Protein AF-A0A6A4JEQ7-F1 (afdb_monomer)

pLDDT: mean 84.36, std 20.14, range [38.12, 98.75]

InterPro domains:
  IPR034750 CULT domain [PS51788] (33-143)
  IPR034750 CULT domain [cd15777] (36-133)

Mean predicted aligned error: 11.6 Å

Solvent-accessible surface area (backbone atoms only — not comparable to full-atom values): 8934 Å² total; per-residue (Å²): 136,82,87,83,82,90,81,84,83,74,84,75,78,72,70,79,73,69,74,72,75,72,69,74,77,69,86,59,72,78,71,29,88,35,55,42,54,38,90,88,77,64,46,73,36,34,54,24,62,35,53,43,73,76,81,46,89,58,44,80,46,71,51,69,40,75,51,43,76,32,76,67,41,42,38,26,37,36,64,50,96,88,70,53,74,41,83,43,71,42,58,64,82,57,53,54,39,61,75,54,95,67,76,38,60,76,91,50,56,44,88,73,28,23,35,29,56,14,18,36,73,87,76,64,48,76,77,55,68,45,74,39,49,44,77,61,48,54,62,62,70,78,108

Foldseek 3Di:
DDDDDDDDPPPPPPPPPPVPVCPVPPPDPPQQQFFDADPPPRHGFGQPNQWDADDFPQFPDWDFQCPRNRGGFIWTWHAFPVRDTDTDTDGDDTQWDFPDQAWAPPRDSHPQWTKGFTAHPPPRHGDGMDIDGPVVRVVSSVD

Organism: Apolygus lucorum (NCBI:txid248454)

Nearest PDB structures (foldseek):
  5fqd-assembly2_E  TM=8.262E-01  e=1.586E-04  Homo sapiens
  8ojh-assembly1_B  TM=8.382E-01  e=2.276E-04  Homo sapiens
  4ci3-assembly1_B  TM=8.439E-01  e=3.077E-04  Gallus gallus
  8rdp-assembly1_A  TM=8.968E-01  e=5.971E-04  Magnetospirillum gryphiswaldense
  8ou9-assembly1_C  TM=8.938E-01  e=6.342E-04  Magnetospirillum gryphiswaldense

Structure (mmCIF, N/CA/C/O backbone):
data_AF-A0A6A4JEQ7-F1
#
_entry.id   AF-A0A6A4JEQ7-F1
#
loop_
_atom_site.group_PDB
_atom_site.id
_atom_site.type_symbol
_atom_site.label_atom_id
_atom_site.label_alt_id
_atom_site.label_comp_id
_atom_site.label_asym_id
_atom_site.label_entity_id
_atom_site.label_seq_id
_atom_site.pdbx_PDB_ins_code
_atom_site.Cartn_x
_atom_site.Cartn_y
_atom_site.Cartn_z
_atom_site.occupancy
_atom_site.B_iso_or_equiv
_atom_site.auth_seq_id
_atom_site.auth_comp_id
_atom_site.auth_asym_id
_atom_site.auth_atom_id
_atom_site.pdbx_PDB_model_num
ATOM 1 N N . MET A 1 1 ? -22.878 62.648 70.475 1.00 38.12 1 MET A N 1
ATOM 2 C CA . MET A 1 1 ? -22.668 63.197 69.119 1.00 38.12 1 MET A CA 1
ATOM 3 C C . MET A 1 1 ? -21.683 62.301 68.380 1.00 38.12 1 MET A C 1
ATOM 5 O O . MET A 1 1 ? -20.677 61.937 68.965 1.00 38.12 1 MET A O 1
ATOM 9 N N . CYS A 1 2 ? -22.056 61.926 67.154 1.00 38.44 2 CYS A N 1
ATOM 10 C CA . CYS A 1 2 ? -21.278 61.312 66.066 1.00 38.44 2 CYS A CA 1
ATOM 11 C C . CYS A 1 2 ? -20.550 59.964 66.281 1.00 38.44 2 CYS A C 1
ATOM 13 O O . CYS A 1 2 ? -19.410 59.888 66.720 1.00 38.44 2 CYS A O 1
ATOM 15 N N . ARG A 1 3 ? -21.235 58.909 65.806 1.00 42.03 3 ARG A N 1
ATOM 16 C CA . ARG A 1 3 ? -20.681 57.775 65.029 1.00 42.03 3 ARG A CA 1
ATOM 17 C C . ARG A 1 3 ? -19.943 58.324 63.772 1.00 42.03 3 ARG A C 1
ATOM 19 O O . ARG A 1 3 ? -20.202 59.467 63.421 1.00 42.03 3 ARG A O 1
ATOM 26 N N . LEU A 1 4 ? -19.075 57.669 62.995 1.00 40.50 4 LEU A N 1
ATOM 27 C CA . LEU A 1 4 ? -18.803 56.283 62.575 1.00 40.50 4 LEU A CA 1
ATOM 28 C C . LEU A 1 4 ? -17.291 56.206 62.229 1.00 40.50 4 LEU A C 1
ATOM 30 O O . LEU A 1 4 ? -16.730 57.190 61.766 1.00 40.50 4 LEU A O 1
ATOM 34 N N . ASN A 1 5 ? -16.563 55.158 62.613 1.00 48.97 5 ASN A N 1
ATOM 35 C CA . ASN A 1 5 ? -16.354 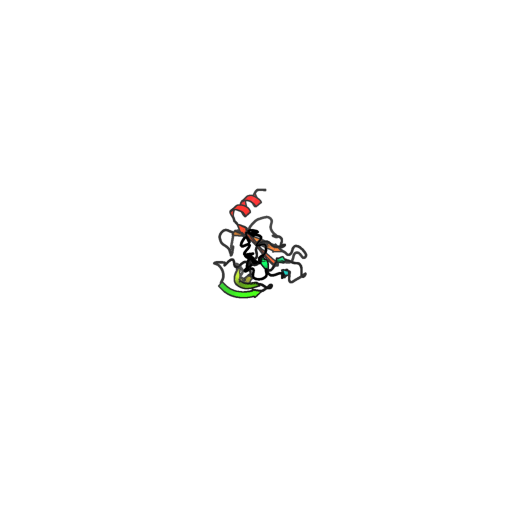53.870 61.927 1.00 48.97 5 ASN A CA 1
ATOM 36 C C . ASN A 1 5 ? -15.440 53.902 60.682 1.00 48.97 5 ASN A C 1
ATOM 38 O O . ASN A 1 5 ? -15.705 54.587 59.699 1.00 48.97 5 ASN A O 1
ATOM 42 N N . PHE A 1 6 ? -14.374 53.101 60.786 1.00 51.12 6 PHE A N 1
ATOM 43 C CA . PHE A 1 6 ? -13.336 52.801 59.801 1.00 51.12 6 PHE A CA 1
ATOM 44 C C . PHE A 1 6 ? -13.909 52.419 58.430 1.00 51.12 6 PHE A C 1
ATOM 46 O O . PHE A 1 6 ? -14.772 51.547 58.343 1.00 51.12 6 PHE A O 1
ATOM 53 N N . SER A 1 7 ? -13.327 52.961 57.359 1.00 49.12 7 SER A N 1
ATOM 54 C CA . SER A 1 7 ? -13.377 52.329 56.040 1.00 49.12 7 SER A CA 1
ATOM 55 C C . SER A 1 7 ? -11.955 52.179 55.518 1.00 49.12 7 SER A C 1
ATOM 57 O O . SER A 1 7 ? -11.317 53.133 55.080 1.00 49.12 7 SER A O 1
ATOM 59 N N . SER A 1 8 ? -11.462 50.953 55.648 1.00 47.47 8 SER A N 1
ATOM 60 C CA . SER A 1 8 ? -10.183 50.473 55.147 1.00 47.47 8 SER A CA 1
ATOM 61 C C . SER A 1 8 ? -10.239 50.446 53.617 1.00 47.47 8 SER A C 1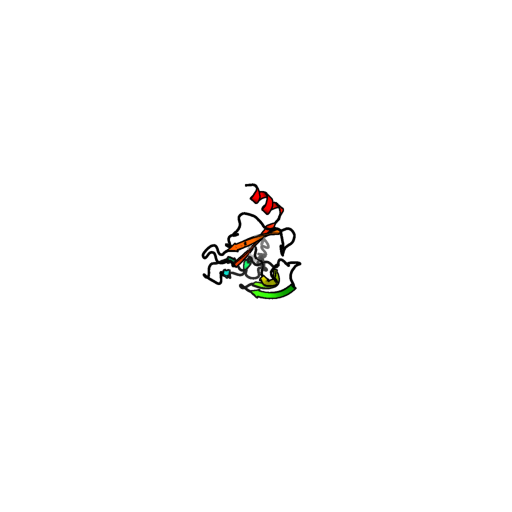
ATOM 63 O O . SER A 1 8 ? -11.020 49.689 53.046 1.00 47.47 8 SER A O 1
ATOM 65 N N . PHE A 1 9 ? -9.447 51.274 52.936 1.00 43.81 9 PHE A N 1
ATOM 66 C CA . PHE A 1 9 ? -9.281 51.177 51.485 1.00 43.81 9 PHE A CA 1
ATOM 67 C C . PHE A 1 9 ? -8.136 50.211 51.188 1.00 43.81 9 PHE A C 1
ATOM 69 O O . PHE A 1 9 ? -6.995 50.612 50.977 1.00 43.81 9 PHE A O 1
ATOM 76 N N . VAL A 1 10 ? -8.445 48.915 51.182 1.00 49.38 10 VAL A N 1
ATOM 77 C CA . VAL A 1 10 ? -7.602 47.935 50.497 1.00 49.38 10 VAL A CA 1
ATOM 78 C C . VAL A 1 10 ? -8.041 47.953 49.039 1.00 49.38 10 VAL A C 1
ATOM 80 O O . VAL A 1 10 ? -9.111 47.458 48.692 1.00 49.38 10 VAL A O 1
ATOM 83 N N . LEU A 1 11 ? -7.224 48.572 48.188 1.00 43.19 11 LEU A N 1
ATOM 84 C CA . LEU A 1 11 ? -7.304 48.431 46.738 1.00 43.19 11 LEU A CA 1
ATOM 85 C C . LEU A 1 11 ? -6.994 46.972 46.390 1.00 43.19 11 LEU A C 1
ATOM 87 O O . LEU A 1 11 ? -5.854 46.609 46.109 1.00 43.19 11 LEU A O 1
ATOM 91 N N . ILE A 1 12 ? -8.014 46.116 46.439 1.00 49.41 12 ILE A N 1
ATOM 92 C CA . ILE A 1 12 ? -7.950 44.797 45.823 1.00 49.41 12 ILE A CA 1
ATOM 93 C C . ILE A 1 12 ? -8.043 45.053 44.319 1.00 49.41 12 ILE A C 1
ATOM 95 O O . ILE A 1 12 ? -9.126 45.119 43.741 1.00 49.41 12 ILE A O 1
ATOM 99 N N . LEU A 1 13 ? -6.880 45.230 43.689 1.00 45.72 13 LEU A N 1
ATOM 100 C CA . LEU A 1 13 ? -6.685 44.886 42.287 1.00 45.72 13 LEU A CA 1
ATOM 101 C C . LEU A 1 13 ? -7.024 43.398 42.170 1.00 45.72 13 LEU A C 1
ATOM 103 O O . LEU A 1 13 ? -6.155 42.533 42.267 1.00 45.72 13 LEU A O 1
ATOM 107 N N . VAL A 1 14 ? -8.313 43.097 42.006 1.00 49.00 14 VAL A N 1
ATOM 108 C CA . VAL A 1 14 ? -8.752 41.837 41.427 1.00 49.00 14 VAL A CA 1
ATOM 109 C C . VAL A 1 14 ? -8.225 41.908 40.007 1.00 49.00 14 VAL A C 1
ATOM 111 O O . VAL A 1 14 ? -8.869 42.450 39.109 1.00 49.00 14 VAL A O 1
ATOM 114 N N . ALA A 1 15 ? -6.985 41.448 39.830 1.00 49.75 15 ALA A N 1
ATOM 115 C CA . ALA A 1 15 ? -6.510 41.009 38.544 1.00 49.75 15 ALA A CA 1
ATOM 116 C C . ALA A 1 15 ? -7.656 40.180 37.976 1.00 49.75 15 ALA A C 1
ATOM 118 O O . ALA A 1 15 ? -8.076 39.193 38.585 1.00 49.75 15 ALA A O 1
ATOM 119 N N . LEU A 1 16 ? -8.207 40.647 36.860 1.00 50.28 16 LEU A N 1
ATOM 120 C CA . LEU A 1 16 ? -9.072 39.876 35.993 1.00 50.28 16 LEU A CA 1
ATOM 121 C C . LEU A 1 16 ? -8.231 38.711 35.460 1.00 50.28 16 LEU A C 1
ATOM 123 O O . LEU A 1 16 ? -7.930 38.631 34.274 1.00 50.28 16 LEU A O 1
ATOM 127 N N . LEU A 1 17 ? -7.885 37.769 36.335 1.00 51.47 17 LEU A N 1
ATOM 128 C CA . LEU A 1 17 ? -7.797 36.372 35.987 1.00 51.47 17 LEU A CA 1
ATOM 129 C C . LEU A 1 17 ? -9.247 35.957 35.725 1.00 51.47 17 LEU A C 1
ATOM 131 O O . LEU A 1 17 ? -9.871 35.201 36.460 1.00 51.47 17 LEU A O 1
ATOM 135 N N . SER A 1 18 ? -9.787 36.465 34.611 1.00 55.66 18 SER A N 1
ATOM 136 C CA . SER A 1 18 ? -10.462 35.568 33.702 1.00 55.66 18 SER A CA 1
ATOM 137 C C . SER A 1 18 ? -9.439 34.467 33.486 1.00 55.66 18 SER A C 1
ATOM 139 O O . SER A 1 18 ? -8.518 34.595 32.678 1.00 55.66 18 SER A O 1
ATOM 141 N N . GLU A 1 19 ? -9.550 33.407 34.281 1.00 50.94 19 GLU A N 1
ATOM 142 C CA . GLU A 1 19 ? -9.160 32.096 33.828 1.00 50.94 19 GLU A CA 1
ATOM 143 C C . GLU A 1 19 ? -9.992 31.889 32.565 1.00 50.94 19 GLU A C 1
ATOM 145 O O . GLU A 1 19 ? -11.079 31.312 32.571 1.00 50.94 19 GLU A O 1
ATOM 150 N N . ARG A 1 20 ? -9.492 32.415 31.441 1.00 47.09 20 ARG A N 1
ATOM 151 C CA . ARG A 1 20 ? -9.693 31.777 30.163 1.00 47.09 20 ARG A CA 1
ATOM 152 C C . ARG A 1 20 ? -9.104 30.408 30.397 1.00 47.09 20 ARG A C 1
ATOM 154 O O . ARG A 1 20 ? -7.912 30.181 30.202 1.00 47.09 20 ARG A O 1
ATOM 161 N N . ARG A 1 21 ? -9.954 29.503 30.870 1.00 51.47 21 ARG A N 1
ATOM 162 C CA . ARG A 1 21 ? -9.785 28.087 30.669 1.00 51.47 21 ARG A CA 1
ATOM 163 C C . ARG A 1 21 ? -9.779 27.972 29.155 1.00 51.47 21 ARG A C 1
ATOM 165 O O . ARG A 1 21 ? -10.815 27.856 28.512 1.00 51.47 21 ARG A O 1
ATOM 172 N N . SER A 1 22 ? -8.590 28.136 28.581 1.00 54.50 22 SER A N 1
ATOM 173 C CA . SER A 1 22 ? -8.253 27.603 27.283 1.00 54.50 22 SER A CA 1
ATOM 174 C C . SER A 1 22 ? -8.324 26.101 27.493 1.00 54.50 22 SER A C 1
ATOM 176 O O . SER A 1 22 ? -7.326 25.414 27.696 1.00 54.50 22 SER A O 1
ATOM 178 N N . SER A 1 23 ? -9.555 25.596 27.554 1.00 52.12 23 SER A N 1
ATOM 179 C CA . SER A 1 23 ? -9.840 24.274 27.063 1.00 52.12 23 SER A CA 1
ATOM 180 C C . SER A 1 23 ? -9.412 24.394 25.616 1.00 52.12 23 SER A C 1
ATOM 182 O O . SER A 1 23 ? -10.137 24.945 24.793 1.00 52.12 23 SER A O 1
ATOM 184 N N . ALA A 1 24 ? -8.159 24.027 25.347 1.00 53.84 24 ALA A N 1
ATOM 185 C CA . ALA A 1 24 ? -7.756 23.652 24.020 1.00 53.84 24 ALA A CA 1
ATOM 186 C C . ALA A 1 24 ? -8.799 22.620 23.612 1.00 53.84 24 ALA A C 1
ATOM 188 O O . ALA A 1 24 ? -8.781 21.483 24.089 1.00 53.84 24 ALA A O 1
ATOM 189 N N . GLU A 1 25 ? -9.779 23.070 22.840 1.00 48.03 25 GLU A N 1
ATOM 190 C CA . GLU A 1 25 ? -10.684 22.217 22.118 1.00 48.03 25 GLU A CA 1
ATOM 191 C C . GLU A 1 25 ? -9.769 21.484 21.153 1.00 48.03 25 GLU A C 1
ATOM 193 O O . GLU A 1 25 ? -9.446 21.950 20.063 1.00 48.03 25 GLU A O 1
ATOM 198 N N . ARG A 1 26 ? -9.208 20.371 21.640 1.00 48.50 26 ARG A N 1
ATOM 199 C CA . ARG A 1 26 ? -8.658 19.353 20.775 1.00 48.50 26 ARG A CA 1
ATOM 200 C C . ARG A 1 26 ? -9.867 18.892 19.991 1.00 48.50 26 ARG A C 1
ATOM 202 O O . ARG A 1 26 ? -10.583 17.995 20.418 1.00 48.50 26 ARG A O 1
ATOM 209 N N . THR A 1 27 ? -10.058 19.478 18.822 1.00 51.84 27 THR A N 1
ATOM 210 C CA . THR A 1 27 ? -10.671 18.808 17.682 1.00 51.84 27 THR A CA 1
ATOM 211 C C . THR A 1 27 ? -9.755 17.657 17.253 1.00 51.84 27 TH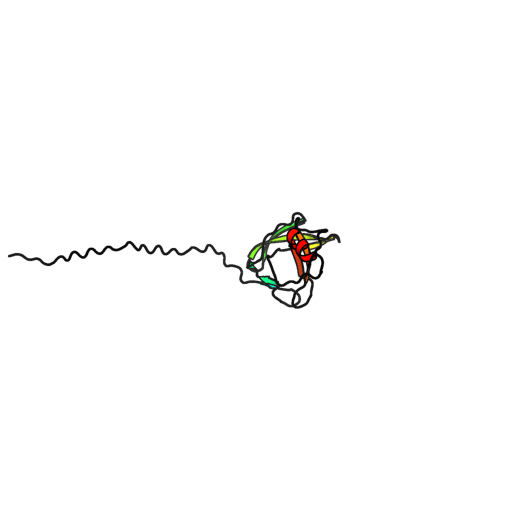R A C 1
ATOM 213 O O . THR A 1 27 ? -9.284 17.576 16.128 1.00 51.84 27 THR A O 1
ATOM 216 N N . GLY A 1 28 ? -9.429 16.773 18.191 1.00 52.66 28 GLY A N 1
ATOM 217 C CA . GLY A 1 28 ? -8.875 15.474 17.906 1.00 52.66 28 GLY A CA 1
ATOM 218 C C . GLY A 1 28 ? -10.067 14.549 17.888 1.00 52.66 28 GLY A C 1
ATOM 219 O O . GLY A 1 28 ? -10.540 14.153 18.951 1.00 52.66 28 GLY A O 1
ATOM 220 N N . LEU A 1 29 ? -10.557 14.207 16.694 1.00 54.50 29 LEU A N 1
ATOM 221 C CA . LEU A 1 29 ? -11.188 12.899 16.546 1.00 54.50 29 LEU A CA 1
ATOM 222 C C . LEU A 1 29 ? -10.265 11.887 17.244 1.00 54.50 29 LEU A C 1
ATOM 224 O O . LEU A 1 29 ? -9.046 12.003 17.070 1.00 54.50 29 LEU A O 1
ATOM 228 N N . PRO A 1 30 ? -10.794 10.978 18.079 1.00 55.97 30 PRO A N 1
ATOM 229 C CA . PRO A 1 30 ? -9.959 10.008 18.765 1.00 55.97 30 PRO A CA 1
ATOM 230 C C . PRO A 1 30 ? -9.101 9.300 17.719 1.00 55.97 30 PRO A C 1
ATOM 232 O O . PRO A 1 30 ? -9.618 8.699 16.777 1.00 55.97 30 PRO A O 1
ATOM 235 N N . GLU A 1 31 ? -7.785 9.463 17.844 1.00 68.56 31 GLU A N 1
ATOM 236 C CA . GLU A 1 31 ? -6.827 8.768 17.001 1.00 68.56 31 GLU A CA 1
ATOM 237 C C . GLU A 1 31 ? -7.102 7.269 17.170 1.00 68.56 31 GLU A C 1
ATOM 239 O O . GLU A 1 31 ? -7.162 6.782 18.302 1.00 68.56 31 GLU A O 1
ATOM 244 N N . SER A 1 32 ? -7.371 6.564 16.065 1.00 76.44 32 SER A N 1
ATOM 245 C CA . SER A 1 32 ? -7.755 5.153 16.136 1.00 76.44 32 SER A CA 1
ATOM 246 C C . SER A 1 32 ? -6.687 4.360 16.886 1.00 76.44 32 SER A C 1
ATOM 248 O O . SER A 1 32 ? -5.518 4.349 16.497 1.00 76.44 32 SER A O 1
ATOM 250 N N . THR A 1 33 ? -7.106 3.675 17.950 1.00 86.12 33 THR A N 1
ATOM 251 C CA . THR A 1 33 ? -6.258 2.760 18.723 1.00 86.12 33 THR A CA 1
ATOM 252 C C . THR A 1 33 ? -6.211 1.355 18.120 1.00 86.12 33 THR A C 1
ATOM 254 O O . THR A 1 33 ? -5.582 0.468 18.696 1.00 86.12 33 THR A O 1
ATOM 257 N N . ASP A 1 34 ? -6.903 1.132 17.000 1.00 93.88 34 ASP A N 1
ATOM 258 C CA . ASP A 1 34 ? -6.978 -0.171 16.346 1.00 93.88 34 ASP A CA 1
ATOM 259 C C . ASP A 1 34 ? -5.732 -0.452 15.500 1.00 93.88 34 ASP A C 1
ATOM 261 O O . ASP A 1 34 ? -4.886 0.410 15.253 1.00 93.88 34 ASP A O 1
ATOM 265 N N . PHE A 1 35 ? -5.622 -1.693 15.027 1.00 95.19 35 PHE A N 1
ATOM 266 C CA . PHE A 1 35 ? -4.481 -2.170 14.257 1.00 95.19 35 PHE A CA 1
ATOM 267 C C . PHE A 1 35 ? -4.918 -2.909 12.995 1.00 95.19 35 PHE A C 1
ATOM 269 O O . PHE A 1 35 ?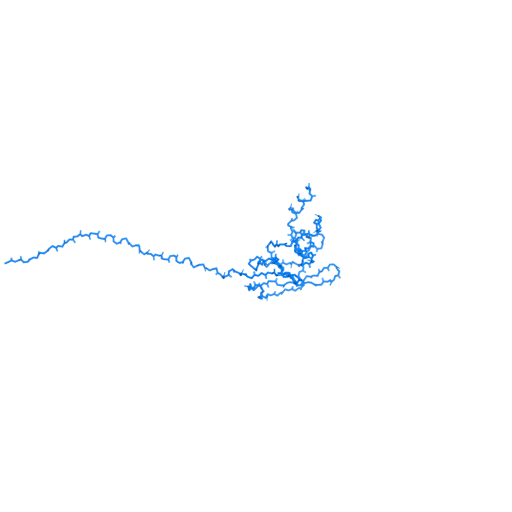 -5.906 -3.645 12.978 1.00 95.19 35 PHE A O 1
ATOM 276 N N . LEU A 1 36 ? -4.111 -2.777 11.948 1.00 96.06 36 LEU A N 1
ATOM 277 C CA . LEU A 1 36 ? -4.135 -3.646 10.785 1.00 96.06 36 LEU A CA 1
ATOM 278 C C . LEU A 1 36 ? -3.361 -4.908 11.156 1.00 96.06 36 LEU A C 1
ATOM 280 O O . LEU A 1 36 ? -2.165 -4.847 11.441 1.00 96.06 36 LEU A O 1
ATOM 284 N N . LEU A 1 37 ? -4.028 -6.059 11.159 1.00 96.88 37 LEU A N 1
ATOM 285 C CA . LEU A 1 37 ? -3.418 -7.327 11.554 1.00 96.88 37 LEU A CA 1
ATOM 286 C C . LEU A 1 37 ? -3.133 -8.214 10.341 1.00 96.88 37 LEU A C 1
ATOM 288 O O . LEU A 1 37 ? -3.902 -8.276 9.382 1.00 96.88 37 LEU A O 1
ATOM 292 N N . CYS A 1 38 ? -2.041 -8.972 10.402 1.00 97.81 38 CYS A N 1
ATOM 293 C CA . CYS A 1 38 ? -1.764 -10.015 9.431 1.00 97.81 38 CYS A CA 1
ATOM 294 C C . CYS A 1 38 ? -2.845 -11.094 9.534 1.00 97.81 38 CYS A C 1
ATOM 296 O O . CYS A 1 38 ? -2.939 -11.786 10.547 1.00 97.81 38 CYS A O 1
ATOM 298 N N . ARG A 1 39 ? -3.598 -11.309 8.452 1.00 97.12 39 ARG A N 1
ATOM 299 C CA . ARG A 1 39 ? -4.658 -12.327 8.393 1.00 97.12 39 ARG A CA 1
ATOM 300 C C . ARG A 1 39 ? -4.182 -13.739 8.754 1.00 97.12 39 ARG A C 1
ATOM 302 O O . ARG A 1 39 ? -4.976 -14.539 9.229 1.00 97.12 39 ARG A O 1
ATOM 309 N N . HIS A 1 40 ? -2.911 -14.062 8.503 1.00 98.06 40 HIS A N 1
ATOM 310 C CA . HIS A 1 40 ? -2.392 -15.410 8.733 1.00 98.06 40 HIS A CA 1
ATOM 311 C C . HIS A 1 40 ? -1.991 -15.674 10.193 1.00 98.06 40 HIS A C 1
ATOM 313 O O . HIS A 1 40 ? -2.257 -16.755 10.700 1.00 98.06 40 HIS A O 1
ATOM 319 N N . CYS A 1 41 ? -1.345 -14.716 10.869 1.00 98.06 41 CYS A N 1
ATOM 320 C CA . CYS A 1 41 ? -0.757 -14.939 12.201 1.00 98.06 41 CYS A CA 1
ATOM 321 C C . CYS A 1 41 ? -1.190 -13.929 13.277 1.00 98.06 41 CYS A C 1
ATOM 323 O O . CYS A 1 41 ? -0.686 -13.980 14.400 1.00 98.06 41 CYS A O 1
ATOM 325 N N . GLY A 1 42 ? -2.057 -12.973 12.935 1.00 97.50 42 GLY A N 1
ATOM 326 C CA . GLY A 1 42 ? -2.549 -11.933 13.841 1.00 97.50 42 GLY A CA 1
ATOM 327 C C . GLY A 1 42 ? -1.514 -10.879 14.245 1.00 97.50 42 GLY A C 1
ATOM 328 O O . GLY A 1 42 ? -1.785 -10.082 15.134 1.00 97.50 42 GLY A O 1
ATOM 329 N N . PHE A 1 43 ? -0.318 -10.864 13.644 1.00 97.75 43 PHE A N 1
ATOM 330 C CA . PHE A 1 43 ? 0.704 -9.868 13.979 1.00 97.75 43 PHE A CA 1
ATOM 331 C C . PHE A 1 43 ? 0.296 -8.461 13.542 1.00 97.75 43 PHE A C 1
ATOM 333 O O . PHE A 1 43 ? -0.270 -8.297 12.462 1.00 97.75 43 PHE A O 1
ATOM 340 N N . ASN A 1 44 ? 0.635 -7.457 14.348 1.00 96.81 44 ASN A N 1
ATOM 341 C CA . ASN A 1 44 ? 0.397 -6.055 14.027 1.00 96.81 44 ASN A CA 1
ATOM 342 C C . ASN A 1 44 ? 1.239 -5.616 12.817 1.00 96.81 44 ASN A C 1
ATOM 344 O O . ASN A 1 44 ? 2.469 -5.639 12.864 1.00 96.81 44 ASN A O 1
ATOM 348 N N . VAL A 1 45 ? 0.566 -5.224 11.738 1.00 97.12 45 VAL A N 1
ATOM 349 C CA . VAL A 1 45 ? 1.168 -4.711 10.502 1.00 97.12 45 VAL A CA 1
ATOM 350 C C . VAL A 1 45 ? 1.318 -3.196 10.562 1.00 97.12 45 VAL A C 1
ATOM 352 O O . VAL A 1 45 ? 2.369 -2.684 10.188 1.00 97.12 45 VAL A O 1
ATOM 355 N N . ALA A 1 46 ? 0.293 -2.484 11.024 1.00 96.62 46 ALA A N 1
ATOM 356 C CA . ALA A 1 46 ? 0.284 -1.030 11.153 1.00 96.62 46 ALA A CA 1
ATOM 357 C C . ALA A 1 46 ? -0.789 -0.595 12.161 1.00 96.62 46 ALA A C 1
ATOM 359 O O . ALA A 1 46 ? -1.777 -1.302 12.358 1.00 96.62 46 ALA A O 1
ATOM 360 N N . ALA A 1 47 ? -0.627 0.580 12.767 1.00 95.50 47 ALA A N 1
ATOM 361 C CA . ALA A 1 47 ? -1.708 1.195 13.534 1.00 95.50 47 ALA A CA 1
ATOM 362 C C . ALA A 1 47 ? -2.764 1.781 12.586 1.00 95.50 47 ALA A C 1
ATOM 364 O O . ALA A 1 47 ? -2.428 2.286 11.515 1.00 95.50 47 ALA A O 1
ATOM 365 N N . GLY A 1 48 ? -4.034 1.747 12.990 1.00 95.62 48 GLY A N 1
ATOM 366 C CA . GLY A 1 48 ? -5.130 2.379 12.257 1.00 95.62 48 GLY A CA 1
ATOM 367 C C . GLY A 1 48 ? -4.862 3.867 12.038 1.00 95.62 48 GLY A C 1
ATOM 368 O O . GLY A 1 48 ? -5.092 4.382 10.949 1.00 95.62 48 GLY A O 1
ATOM 369 N N . SER A 1 49 ? -4.244 4.536 13.013 1.00 94.56 49 SER A N 1
ATOM 370 C CA . SER A 1 49 ? -3.875 5.948 12.909 1.00 94.56 49 SER A CA 1
ATOM 371 C C . SER A 1 49 ? -2.874 6.291 11.805 1.00 94.56 49 SER A C 1
ATOM 373 O O . SER A 1 49 ? -2.782 7.452 11.406 1.00 94.56 49 SER A O 1
ATOM 375 N N . THR A 1 50 ? -2.146 5.308 11.262 1.00 96.00 50 THR A N 1
ATOM 376 C CA . THR A 1 50 ? -1.233 5.545 10.137 1.00 96.00 50 THR A CA 1
ATOM 377 C C . THR A 1 50 ? -1.882 5.328 8.774 1.00 96.00 50 THR A C 1
ATOM 379 O O . THR A 1 50 ? -1.238 5.593 7.752 1.00 96.00 50 THR A O 1
ATOM 382 N N . VAL A 1 51 ? -3.142 4.880 8.726 1.00 96.69 51 VAL A N 1
ATOM 383 C CA . VAL A 1 51 ? -3.912 4.785 7.483 1.00 96.69 51 VAL A CA 1
ATOM 384 C C . VAL A 1 51 ? -3.973 6.162 6.829 1.00 96.69 51 VAL A C 1
ATOM 386 O O . VAL A 1 51 ? -4.197 7.189 7.463 1.00 96.69 51 VAL A O 1
ATOM 389 N N . SER A 1 52 ? -3.725 6.187 5.529 1.00 95.69 52 SER A N 1
ATOM 390 C CA . SER A 1 52 ? -3.704 7.403 4.731 1.00 95.69 52 SER A CA 1
ATOM 391 C C . SER A 1 52 ? -4.420 7.149 3.417 1.00 95.69 52 SER A C 1
ATOM 393 O O . SER A 1 52 ? -4.421 6.030 2.919 1.00 95.69 52 SER A O 1
ATOM 395 N N . ASN A 1 53 ? -5.017 8.183 2.835 1.00 97.31 53 ASN A N 1
ATOM 396 C CA . ASN A 1 53 ? -5.789 8.061 1.600 1.00 97.31 53 ASN A CA 1
ATOM 397 C C . ASN A 1 53 ? -4.961 8.520 0.394 1.00 97.31 53 ASN A C 1
ATOM 399 O O . ASN A 1 53 ? -5.268 9.533 -0.235 1.00 97.31 53 ASN A O 1
ATOM 403 N N . VAL A 1 54 ? -3.881 7.797 0.082 1.00 97.81 54 VAL A N 1
ATOM 404 C CA . VAL A 1 54 ? -3.074 8.073 -1.113 1.00 97.81 54 VAL A CA 1
ATOM 405 C C . VAL A 1 54 ? -3.786 7.478 -2.324 1.00 97.81 54 VAL A C 1
ATOM 407 O O . VAL A 1 54 ? -3.844 6.260 -2.500 1.00 97.81 54 VAL A O 1
ATOM 410 N N . ARG A 1 55 ? -4.346 8.343 -3.172 1.00 98.00 55 ARG A N 1
ATOM 411 C CA . ARG A 1 55 ? -5.035 7.913 -4.391 1.00 98.00 55 ARG A CA 1
ATOM 412 C C . ARG A 1 55 ? -4.029 7.467 -5.452 1.00 98.00 55 ARG A C 1
ATOM 414 O O . ARG A 1 55 ? -3.119 8.215 -5.798 1.00 98.00 55 ARG A O 1
ATOM 421 N N . SER A 1 56 ? -4.230 6.274 -6.000 1.00 98.19 56 SER A N 1
ATOM 422 C CA . SER A 1 5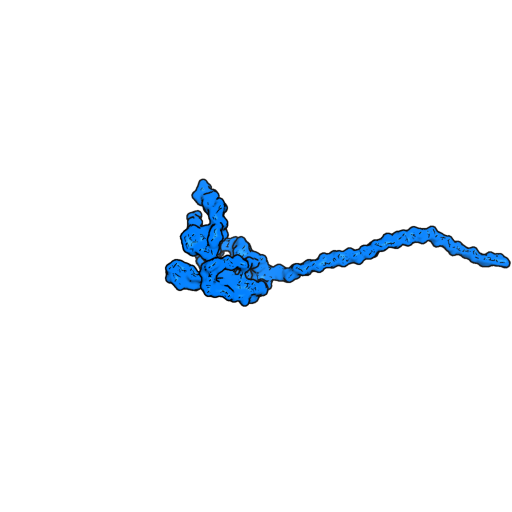6 ? -3.496 5.795 -7.166 1.00 98.19 56 SER A CA 1
ATOM 423 C C . SER A 1 56 ? -4.187 6.271 -8.452 1.00 98.19 56 SER A C 1
ATOM 425 O O . SER A 1 56 ? -5.397 6.082 -8.593 1.00 98.19 56 SER A O 1
ATOM 427 N N . PRO A 1 57 ? -3.453 6.836 -9.428 1.00 97.88 57 PRO A N 1
ATOM 428 C CA . PRO A 1 57 ? -4.006 7.123 -10.753 1.00 97.88 57 PRO A CA 1
ATOM 429 C C . PRO A 1 57 ? -4.310 5.854 -11.567 1.00 97.88 57 PRO A C 1
ATOM 431 O O . PRO A 1 57 ? -5.003 5.938 -12.573 1.00 97.88 57 PRO A O 1
ATOM 434 N N . ALA A 1 58 ? -3.813 4.688 -11.141 1.00 97.50 58 ALA A N 1
ATOM 435 C CA . ALA A 1 58 ? -4.094 3.394 -11.761 1.00 97.50 58 ALA A CA 1
ATOM 436 C C . ALA A 1 58 ? -5.336 2.694 -11.166 1.00 97.50 58 ALA A C 1
ATOM 438 O O . ALA A 1 58 ? -5.632 1.560 -11.545 1.00 97.50 58 ALA A O 1
ATOM 439 N N . ALA A 1 59 ? -6.046 3.331 -10.225 1.00 98.44 59 ALA A N 1
ATOM 440 C CA . ALA A 1 59 ? -7.249 2.773 -9.614 1.00 98.44 59 ALA A CA 1
ATOM 441 C C . ALA A 1 59 ? -8.366 2.589 -10.651 1.00 98.44 59 ALA A C 1
ATOM 443 O O . ALA A 1 59 ? -8.785 3.542 -11.304 1.00 98.44 59 ALA A O 1
ATOM 444 N N . LEU A 1 60 ? -8.874 1.359 -10.764 1.00 98.56 60 LEU A N 1
ATOM 445 C CA . LEU A 1 60 ? -10.014 1.022 -11.623 1.00 98.56 60 LEU A CA 1
ATOM 446 C C . LEU A 1 60 ? -11.332 1.510 -11.016 1.00 98.56 60 LEU A C 1
ATOM 448 O O . LEU A 1 60 ? -12.246 1.928 -11.722 1.00 98.56 60 LEU A O 1
ATOM 452 N N . SER A 1 61 ? -11.418 1.455 -9.692 1.00 98.56 61 SER A N 1
ATOM 453 C CA . SER A 1 61 ? -12.519 1.973 -8.895 1.00 98.56 61 SER A CA 1
ATOM 454 C C . SER A 1 61 ? -12.002 2.327 -7.501 1.00 98.56 61 SER A C 1
ATOM 456 O O . SER A 1 61 ? -10.909 1.921 -7.089 1.00 98.56 61 SER A O 1
ATOM 458 N N . SER A 1 62 ? -12.774 3.128 -6.772 1.00 98.19 62 SER A N 1
ATOM 459 C CA . SER A 1 62 ? -12.467 3.465 -5.387 1.00 98.19 62 SER A CA 1
ATOM 460 C C . SER A 1 62 ? -13.737 3.758 -4.611 1.00 98.19 62 SER A C 1
ATOM 462 O O . SER A 1 62 ? -14.656 4.362 -5.165 1.00 98.19 62 SER A O 1
ATOM 464 N N . LEU A 1 63 ? -13.752 3.416 -3.331 1.00 98.00 63 LEU A N 1
ATOM 465 C CA . LEU A 1 63 ? -14.853 3.708 -2.422 1.00 98.00 63 LEU A CA 1
ATOM 466 C C . LEU A 1 63 ? -14.309 3.997 -1.018 1.00 98.00 63 LEU A C 1
ATOM 468 O O . LEU A 1 63 ? -13.215 3.559 -0.661 1.00 98.00 63 LEU A O 1
ATOM 472 N N . ASN A 1 64 ? -15.078 4.737 -0.225 1.00 98.25 64 ASN A N 1
ATOM 473 C CA . ASN A 1 64 ? -14.723 5.049 1.156 1.00 98.25 64 ASN A CA 1
ATOM 474 C C . ASN A 1 64 ? -15.421 4.071 2.107 1.00 98.25 64 ASN A C 1
ATOM 476 O O . ASN A 1 64 ? -16.626 3.854 1.982 1.00 98.25 64 ASN A O 1
ATOM 480 N N . GLN A 1 65 ? -14.683 3.515 3.067 1.00 97.44 65 GLN A N 1
ATOM 481 C CA . GLN A 1 65 ? -15.218 2.641 4.117 1.00 97.44 65 GLN A CA 1
ATOM 482 C C . GLN A 1 65 ? -14.734 3.071 5.497 1.00 97.44 65 GLN A C 1
ATOM 484 O O . GLN A 1 65 ? -13.720 3.753 5.627 1.00 97.44 65 GLN A O 1
ATOM 489 N N . THR A 1 66 ? -15.431 2.624 6.536 1.00 96.00 66 THR A N 1
ATOM 490 C CA . THR A 1 66 ? -14.907 2.672 7.902 1.00 96.00 66 THR A CA 1
ATOM 491 C C . THR A 1 66 ? -14.148 1.377 8.175 1.00 96.00 66 THR A C 1
ATOM 493 O O . THR A 1 66 ? -14.756 0.309 8.227 1.00 96.00 66 THR A O 1
ATOM 496 N N . LEU A 1 67 ? -12.824 1.457 8.317 1.00 95.50 67 LEU A N 1
ATOM 497 C CA . LEU A 1 67 ? -11.932 0.313 8.539 1.00 95.50 67 LEU A CA 1
ATOM 498 C C . LEU A 1 67 ? -10.918 0.642 9.636 1.00 95.50 67 LEU A C 1
ATOM 500 O O . LEU A 1 67 ? -10.428 1.763 9.705 1.00 95.50 67 LEU A O 1
ATOM 504 N N . PHE A 1 68 ? -10.563 -0.345 10.465 1.00 93.81 68 PHE A N 1
ATOM 505 C CA . PHE A 1 68 ? -9.540 -0.203 11.518 1.00 93.81 68 PHE A CA 1
ATOM 506 C C . PHE A 1 68 ? -9.816 0.974 12.470 1.00 93.81 68 PHE A C 1
ATOM 508 O O . PHE A 1 68 ? -8.913 1.751 12.781 1.00 93.81 68 PHE A O 1
ATOM 515 N N . GLY A 1 69 ? -11.081 1.178 12.846 1.00 93.06 69 GLY A N 1
ATOM 516 C CA . GLY A 1 69 ? -11.495 2.311 13.680 1.00 93.06 69 GLY A CA 1
ATOM 517 C C . GLY A 1 69 ? -11.334 3.686 13.015 1.00 93.06 69 GLY A C 1
ATOM 518 O O . GLY A 1 69 ? -11.449 4.700 13.694 1.00 93.06 69 GLY A O 1
ATOM 519 N N . VAL A 1 70 ? -11.059 3.742 11.706 1.00 94.75 70 VAL A N 1
ATOM 520 C CA . VAL A 1 70 ? -10.898 4.974 10.925 1.00 94.75 70 VAL A CA 1
ATOM 521 C C . VAL A 1 70 ? -12.052 5.105 9.940 1.00 94.75 70 VAL A C 1
ATOM 523 O O . VAL A 1 70 ? -12.328 4.191 9.164 1.00 94.75 70 VAL A O 1
ATOM 526 N N . GLU A 1 71 ? -12.727 6.250 9.952 1.00 95.69 71 GLU A N 1
ATOM 527 C CA . GLU A 1 71 ? -13.763 6.578 8.973 1.00 95.69 71 GLU A CA 1
ATOM 528 C C . GLU A 1 71 ? -13.160 7.097 7.663 1.00 95.69 71 GLU A C 1
ATOM 530 O O . GLU A 1 71 ? -12.124 7.761 7.646 1.00 95.69 71 GLU A O 1
ATOM 535 N N . GLY A 1 72 ? -13.839 6.827 6.547 1.00 96.81 72 GLY A N 1
ATOM 536 C CA . GLY A 1 72 ? -13.461 7.388 5.250 1.00 96.81 72 GLY A CA 1
ATOM 537 C C . GLY A 1 72 ? -12.148 6.844 4.678 1.00 96.81 72 GLY A C 1
ATOM 538 O O . GLY A 1 72 ? -11.490 7.540 3.906 1.00 96.81 72 GLY A O 1
ATOM 539 N N . VAL A 1 73 ? -11.757 5.619 5.035 1.00 98.00 73 VAL A N 1
ATOM 540 C CA . VAL A 1 73 ? -10.606 4.916 4.457 1.00 98.00 73 VAL A CA 1
ATOM 541 C C . VAL A 1 73 ? -10.859 4.657 2.977 1.00 98.00 73 VAL A C 1
ATOM 543 O O . VAL A 1 73 ? -11.850 4.028 2.603 1.00 98.00 73 VAL A O 1
ATOM 546 N N . LEU A 1 74 ? -9.946 5.135 2.137 1.00 98.50 74 LEU A N 1
ATOM 547 C CA . LEU A 1 74 ? -9.990 4.963 0.693 1.00 98.50 74 LEU A CA 1
ATOM 548 C C . LEU A 1 74 ? -9.541 3.544 0.328 1.00 98.50 74 LEU A C 1
ATOM 550 O O . LEU A 1 74 ? -8.350 3.230 0.364 1.00 98.50 74 LEU A O 1
ATOM 554 N N . VAL A 1 75 ? -10.498 2.712 -0.072 1.00 98.62 75 VAL A N 1
ATOM 555 C CA . VAL A 1 75 ? -10.255 1.388 -0.652 1.00 98.62 75 VAL A CA 1
ATOM 556 C C . VAL A 1 75 ? -10.250 1.528 -2.170 1.00 98.62 75 VAL A C 1
ATOM 558 O O . VAL A 1 75 ? -11.165 2.120 -2.747 1.00 98.62 75 VAL A O 1
ATOM 561 N N . GLN A 1 76 ? -9.207 1.025 -2.828 1.00 98.50 76 GLN A N 1
ATOM 562 C CA . GLN A 1 76 ? -9.008 1.170 -4.273 1.00 98.50 76 GLN A CA 1
ATOM 563 C C . GLN A 1 76 ? -8.811 -0.194 -4.921 1.00 98.50 76 GLN A C 1
ATOM 565 O O . GLN A 1 76 ? -7.994 -0.978 -4.442 1.00 98.50 76 GLN A O 1
ATOM 570 N N . THR A 1 77 ? -9.498 -0.459 -6.031 1.00 98.75 77 THR A N 1
ATOM 571 C CA . THR A 1 77 ? -9.247 -1.657 -6.837 1.00 98.75 77 THR A CA 1
ATOM 572 C C . THR A 1 77 ? -8.096 -1.383 -7.798 1.00 98.75 77 THR A C 1
ATOM 574 O O . THR A 1 77 ? -8.207 -0.547 -8.699 1.00 98.75 77 THR A O 1
ATOM 577 N N . LEU A 1 78 ? -6.983 -2.090 -7.610 1.00 98.62 78 LEU A N 1
ATOM 578 C CA . LEU A 1 78 ? -5.776 -1.996 -8.429 1.00 98.62 78 LEU A CA 1
ATOM 579 C C . LEU A 1 78 ? -5.496 -3.333 -9.102 1.00 98.62 78 LEU A C 1
ATOM 581 O O . LEU A 1 78 ? -5.626 -4.383 -8.480 1.00 98.62 78 LEU A O 1
ATOM 585 N N . ARG A 1 79 ? -5.093 -3.299 -10.373 1.00 98.50 79 ARG A N 1
ATOM 586 C CA . ARG A 1 79 ? -4.804 -4.501 -11.160 1.00 98.50 79 ARG A CA 1
ATOM 587 C C . ARG A 1 79 ? -3.318 -4.589 -11.468 1.00 98.50 79 ARG A C 1
ATOM 589 O O . ARG A 1 79 ? -2.698 -3.599 -11.856 1.00 98.50 79 ARG A O 1
ATOM 596 N N . ASN A 1 80 ? -2.735 -5.767 -11.280 1.00 97.50 80 ASN A N 1
ATOM 597 C CA . ASN A 1 80 ? -1.348 -6.021 -11.659 1.00 97.50 80 ASN A CA 1
ATOM 598 C C . ASN A 1 80 ? -1.236 -6.391 -13.159 1.00 97.50 80 ASN A C 1
ATOM 600 O O . ASN A 1 80 ? -2.251 -6.641 -13.813 1.00 97.50 80 ASN A O 1
ATOM 604 N N . PRO A 1 81 ? -0.016 -6.477 -13.722 1.00 97.56 81 PRO A N 1
ATOM 605 C CA . PRO A 1 81 ? 0.188 -6.843 -15.130 1.00 97.56 81 PRO A CA 1
ATOM 606 C C 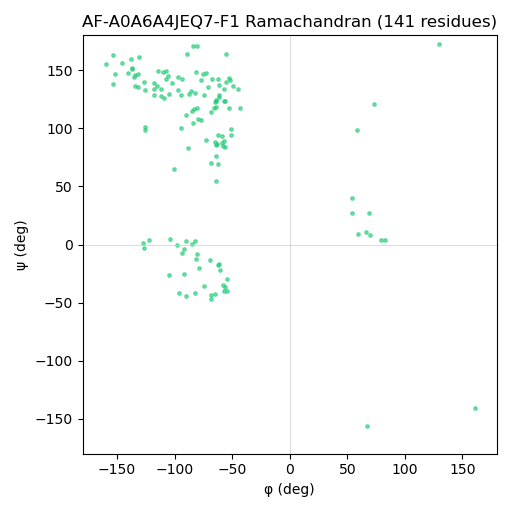. PRO A 1 81 ? -0.333 -8.232 -15.522 1.00 97.56 81 PRO A C 1
ATOM 608 O O . PRO A 1 81 ? -0.604 -8.473 -16.693 1.00 97.56 81 PRO A O 1
ATOM 611 N N . LEU A 1 82 ? -0.503 -9.139 -14.553 1.00 97.50 82 LEU A N 1
ATOM 612 C CA . LEU A 1 82 ? -1.080 -10.471 -14.766 1.00 97.50 82 LEU A CA 1
ATOM 613 C C . LEU A 1 82 ? -2.619 -10.460 -14.786 1.00 97.50 82 LEU A C 1
ATOM 615 O O . LEU A 1 82 ? -3.238 -11.516 -14.872 1.00 97.50 82 LEU A O 1
ATOM 619 N N . GLY A 1 83 ? -3.247 -9.289 -14.673 1.00 97.88 83 GLY A N 1
ATOM 620 C CA . GLY A 1 83 ? -4.699 -9.146 -14.666 1.00 97.88 83 GLY A CA 1
ATOM 621 C C . GLY A 1 83 ? -5.361 -9.390 -13.306 1.00 97.88 83 GLY A C 1
ATOM 622 O O . GLY A 1 83 ? -6.584 -9.343 -13.219 1.00 97.88 83 GLY A O 1
ATOM 623 N N . ILE A 1 84 ? -4.584 -9.622 -12.244 1.00 98.19 84 ILE A N 1
ATOM 624 C CA . ILE A 1 84 ? -5.096 -9.893 -10.895 1.00 98.19 84 ILE A CA 1
ATOM 625 C C . ILE A 1 84 ? -5.431 -8.573 -10.205 1.00 98.19 84 ILE A C 1
ATOM 627 O O . ILE A 1 84 ? -4.602 -7.660 -10.168 1.00 98.19 84 ILE A O 1
ATOM 631 N N . GLU A 1 85 ? -6.631 -8.495 -9.640 1.00 98.50 85 GLU A N 1
ATOM 632 C CA . GLU A 1 85 ? -7.139 -7.330 -8.918 1.00 98.50 85 GLU A CA 1
ATOM 633 C C . GLU A 1 85 ? -6.957 -7.458 -7.406 1.00 98.50 85 GLU A C 1
ATOM 635 O O . GLU A 1 85 ? -7.093 -8.537 -6.828 1.00 98.50 85 GLU A O 1
ATOM 640 N N . PHE A 1 86 ? -6.679 -6.326 -6.767 1.00 98.38 86 PHE A N 1
ATOM 641 C CA . PHE A 1 86 ? -6.475 -6.197 -5.333 1.00 98.38 86 PHE A CA 1
ATOM 642 C C . PHE A 1 86 ? -7.253 -4.997 -4.808 1.00 98.38 86 PHE A C 1
ATOM 644 O O . PHE A 1 86 ? -7.193 -3.917 -5.394 1.00 98.38 86 PHE A O 1
ATOM 651 N N . GLU A 1 87 ? -7.923 -5.167 -3.671 1.00 98.25 87 GLU A N 1
ATOM 652 C CA . GLU A 1 87 ? -8.400 -4.042 -2.871 1.00 98.25 87 GLU A CA 1
ATOM 653 C C . GLU A 1 87 ? -7.258 -3.542 -1.990 1.00 98.25 87 GLU A C 1
ATOM 655 O O . GLU A 1 87 ? -6.724 -4.271 -1.150 1.00 98.25 87 GLU A O 1
ATOM 660 N N . VAL A 1 88 ? -6.852 -2.299 -2.219 1.00 98.12 88 VAL A N 1
ATOM 661 C CA . VAL A 1 88 ? -5.675 -1.704 -1.596 1.00 98.12 88 VAL A CA 1
ATOM 662 C C . VAL A 1 88 ? -6.086 -0.506 -0.755 1.00 98.12 88 VAL A C 1
ATOM 664 O O . VAL A 1 88 ? -6.750 0.416 -1.230 1.00 98.12 88 VAL A O 1
ATOM 667 N N . VAL A 1 89 ? -5.626 -0.524 0.494 1.00 98.00 89 VAL A N 1
ATOM 668 C CA . VAL A 1 89 ? -5.595 0.617 1.412 1.00 98.00 89 VAL A CA 1
ATOM 669 C C . VAL A 1 89 ? -4.142 1.030 1.615 1.00 98.00 89 VAL A C 1
ATOM 671 O O . VAL A 1 89 ? -3.241 0.189 1.570 1.00 98.00 89 VAL A O 1
ATOM 674 N N . THR A 1 90 ? -3.894 2.317 1.841 1.00 97.88 90 THR A N 1
ATOM 675 C CA . THR A 1 90 ? -2.537 2.825 2.075 1.00 97.88 90 THR A CA 1
ATOM 676 C C . THR A 1 90 ? -2.339 3.205 3.536 1.00 97.88 90 THR A C 1
ATOM 678 O O . THR A 1 90 ? -3.227 3.756 4.176 1.00 97.88 90 THR A O 1
ATOM 681 N N . ALA A 1 91 ? -1.155 2.936 4.074 1.00 96.69 91 ALA A N 1
ATOM 682 C CA . ALA A 1 91 ? -0.756 3.345 5.414 1.00 96.69 91 ALA A CA 1
ATOM 683 C C . ALA A 1 91 ? 0.682 3.865 5.380 1.00 96.69 91 ALA A C 1
ATOM 685 O O . ALA A 1 91 ? 1.477 3.470 4.524 1.00 96.69 91 ALA A O 1
ATOM 686 N N . ARG A 1 92 ? 1.014 4.776 6.293 1.00 95.06 92 ARG A N 1
ATOM 687 C CA . ARG A 1 92 ? 2.376 5.275 6.475 1.00 95.06 92 ARG A CA 1
ATOM 688 C C . ARG A 1 92 ? 3.119 4.368 7.451 1.00 95.06 92 ARG A C 1
ATOM 690 O O . ARG A 1 92 ? 2.636 4.094 8.548 1.00 95.06 92 ARG A O 1
ATOM 697 N N . GLY A 1 93 ? 4.312 3.929 7.060 1.00 88.94 93 GLY A N 1
ATOM 698 C CA . GLY A 1 93 ? 5.100 2.985 7.850 1.00 88.94 93 GLY A CA 1
ATOM 699 C C . GLY A 1 93 ? 4.452 1.600 7.935 1.00 88.94 93 GLY A C 1
ATOM 700 O O . GLY A 1 93 ? 3.682 1.201 7.065 1.00 88.94 93 GLY A O 1
ATOM 701 N N . GLY A 1 94 ? 4.800 0.860 8.984 1.00 92.06 94 GLY A N 1
ATOM 702 C CA . GLY A 1 94 ? 4.345 -0.506 9.218 1.00 92.06 94 GLY A CA 1
ATOM 703 C C . GLY A 1 94 ? 5.505 -1.449 9.524 1.00 92.06 94 GLY A C 1
ATOM 704 O O . GLY A 1 94 ? 6.674 -1.081 9.441 1.00 92.06 94 GLY A O 1
ATOM 705 N N . THR A 1 95 ? 5.174 -2.675 9.907 1.00 94.88 95 THR A N 1
ATOM 706 C CA . THR A 1 95 ? 6.144 -3.693 10.335 1.00 94.88 95 THR A CA 1
ATOM 707 C C . THR A 1 95 ? 6.502 -4.679 9.228 1.00 94.88 95 THR A C 1
ATOM 709 O O . THR A 1 95 ? 7.263 -5.620 9.465 1.00 94.88 95 THR A O 1
ATOM 712 N N . CYS A 1 96 ? 5.913 -4.530 8.040 1.00 93.56 96 CYS A N 1
ATOM 713 C CA . CYS A 1 96 ? 6.145 -5.449 6.939 1.00 93.56 96 CYS A CA 1
ATOM 714 C C . CYS A 1 96 ? 7.552 -5.247 6.346 1.00 93.56 96 CYS A C 1
ATOM 716 O O . CYS A 1 96 ? 8.085 -4.139 6.329 1.00 93.56 96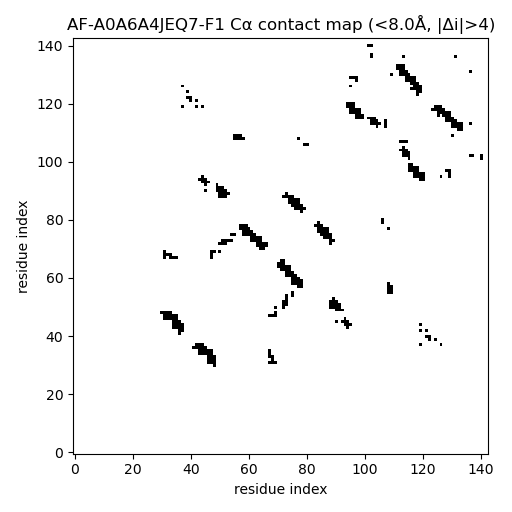 CYS A O 1
ATOM 718 N N . ILE A 1 97 ? 8.157 -6.333 5.860 1.00 94.12 97 ILE A N 1
ATOM 719 C CA . ILE A 1 97 ? 9.525 -6.352 5.331 1.00 94.12 97 ILE A CA 1
ATOM 720 C C . ILE A 1 97 ? 9.481 -6.535 3.813 1.00 94.12 97 ILE A C 1
ATOM 722 O O . ILE A 1 97 ? 8.874 -7.492 3.316 1.00 94.12 97 ILE A O 1
ATOM 726 N N . GLY A 1 98 ? 10.142 -5.630 3.085 1.00 93.75 98 GLY A N 1
ATOM 727 C CA . GLY A 1 98 ? 10.318 -5.722 1.636 1.00 93.75 98 GLY A CA 1
ATOM 728 C C . GLY A 1 98 ? 11.172 -6.934 1.255 1.00 93.75 98 GLY A C 1
ATOM 729 O O . GLY A 1 98 ? 12.297 -7.067 1.722 1.00 93.75 98 GLY A O 1
ATOM 730 N N . SER A 1 99 ? 10.639 -7.820 0.415 1.00 84.62 99 SER A N 1
ATOM 731 C CA . SER A 1 99 ? 11.204 -9.156 0.166 1.00 84.62 99 SER A CA 1
ATOM 732 C C . SER A 1 99 ? 12.410 -9.182 -0.778 1.00 84.62 99 SER A C 1
ATOM 734 O O . SER A 1 99 ? 13.143 -10.165 -0.793 1.00 84.62 99 SER A O 1
ATOM 736 N N . ALA A 1 100 ? 12.602 -8.141 -1.594 1.00 82.44 100 ALA A N 1
ATOM 737 C CA . ALA A 1 100 ? 13.650 -8.082 -2.614 1.00 82.44 100 ALA A CA 1
ATOM 738 C C . ALA A 1 100 ? 14.781 -7.122 -2.222 1.00 82.44 100 ALA A C 1
ATOM 740 O O . ALA A 1 100 ? 14.540 -6.094 -1.580 1.00 82.44 100 ALA A O 1
ATOM 741 N N . GLN A 1 101 ? 16.006 -7.411 -2.673 1.00 81.31 101 GLN A N 1
ATOM 742 C CA . GLN A 1 101 ? 17.134 -6.493 -2.494 1.00 81.31 101 GLN A CA 1
ATOM 743 C C . GLN A 1 101 ? 16.939 -5.224 -3.336 1.00 81.31 101 GLN A C 1
ATOM 745 O O . GLN A 1 101 ? 17.091 -4.112 -2.831 1.00 81.31 101 GLN A O 1
ATOM 750 N N . THR A 1 102 ? 16.492 -5.382 -4.582 1.00 89.94 102 THR A N 1
ATOM 751 C CA . THR A 1 102 ? 16.305 -4.288 -5.540 1.00 89.94 102 THR A CA 1
ATOM 752 C C . THR A 1 102 ? 14.883 -3.737 -5.521 1.00 89.94 102 THR A C 1
ATOM 754 O O . THR A 1 102 ? 13.903 -4.466 -5.342 1.00 89.94 102 THR A O 1
ATOM 757 N N . TRP A 1 103 ? 14.772 -2.421 -5.670 1.00 95.50 103 TRP A N 1
ATOM 758 C CA . TRP A 1 103 ? 13.500 -1.729 -5.860 1.00 95.50 103 TRP A CA 1
ATOM 759 C C . TRP A 1 103 ? 13.003 -1.898 -7.298 1.00 95.50 103 TRP A C 1
ATOM 761 O O . TRP A 1 103 ? 13.801 -1.872 -8.230 1.00 95.50 103 TRP A O 1
ATOM 771 N N . GLN A 1 104 ? 11.690 -2.059 -7.474 1.00 95.44 104 GLN A N 1
ATOM 772 C CA . GLN A 1 104 ? 11.047 -2.193 -8.783 1.00 95.44 104 GLN A CA 1
ATOM 773 C C . GLN A 1 104 ? 10.335 -0.896 -9.156 1.00 95.44 104 GLN A C 1
ATOM 775 O O . GLN A 1 104 ? 9.566 -0.3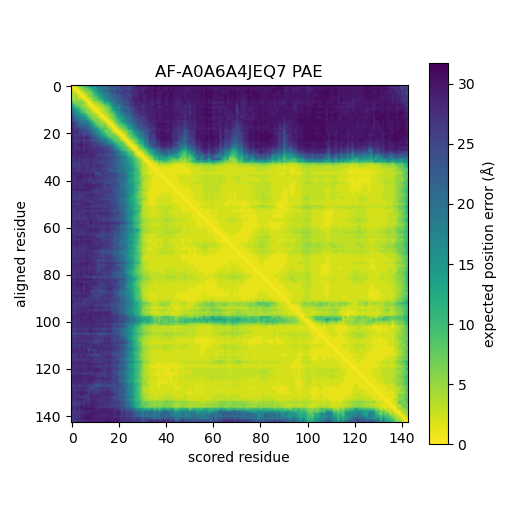60 -8.363 1.00 95.44 104 GLN A O 1
ATOM 780 N N . THR A 1 105 ? 10.577 -0.382 -10.356 1.00 96.12 105 THR A N 1
ATOM 781 C CA . THR A 1 105 ? 9.918 0.835 -10.867 1.00 96.12 105 THR A CA 1
ATOM 782 C C . THR A 1 105 ? 8.843 0.514 -11.898 1.00 96.12 105 THR A C 1
ATOM 784 O O . THR A 1 105 ? 7.868 1.256 -12.040 1.00 96.12 105 THR A O 1
ATOM 787 N N . GLU A 1 106 ? 8.983 -0.619 -12.583 1.00 95.75 106 GLU A N 1
ATOM 788 C CA . GLU A 1 106 ? 8.019 -1.096 -13.562 1.00 95.75 106 GLU A CA 1
ATOM 789 C C . GLU A 1 106 ? 6.665 -1.376 -12.911 1.00 95.75 106 GLU A C 1
ATOM 791 O O . GLU A 1 106 ? 6.574 -1.868 -11.784 1.00 95.75 106 GLU A O 1
ATOM 796 N N . HIS A 1 107 ? 5.596 -1.052 -13.639 1.00 96.12 107 HIS A N 1
ATOM 797 C CA . HIS A 1 107 ? 4.217 -1.335 -13.237 1.00 96.12 107 HIS A CA 1
ATOM 798 C C . HIS A 1 107 ? 3.821 -0.804 -11.848 1.00 96.12 107 HIS A C 1
ATOM 800 O O . HIS A 1 107 ? 2.927 -1.353 -11.204 1.00 96.12 107 HIS A O 1
ATOM 806 N N . THR A 1 108 ? 4.462 0.273 -11.381 1.00 97.56 108 THR A N 1
ATOM 807 C CA . THR A 1 108 ? 4.056 0.941 -10.142 1.00 97.56 108 THR A CA 1
ATOM 808 C C . THR A 1 108 ? 2.631 1.488 -10.255 1.00 97.56 108 THR A C 1
ATOM 810 O O . THR A 1 108 ? 2.253 2.098 -11.256 1.00 97.56 108 THR A O 1
ATOM 813 N N . TRP A 1 109 ? 1.835 1.314 -9.200 1.00 98.38 109 TRP A N 1
ATOM 814 C CA . TRP A 1 109 ? 0.527 1.964 -9.084 1.00 98.38 109 TRP A CA 1
ATOM 815 C C . TRP A 1 109 ? 0.630 3.415 -8.601 1.00 98.38 109 TRP A C 1
ATOM 817 O O . TRP A 1 109 ? -0.350 4.154 -8.675 1.00 98.38 109 TRP A O 1
ATOM 827 N N . PHE A 1 110 ? 1.794 3.844 -8.112 1.00 97.88 110 PHE A N 1
ATOM 828 C CA . PHE A 1 110 ? 2.003 5.178 -7.554 1.00 97.88 110 PHE A CA 1
ATOM 829 C C . PHE A 1 110 ? 3.182 5.845 -8.274 1.00 97.88 110 PHE A C 1
ATOM 831 O O . PHE A 1 110 ? 4.339 5.572 -7.944 1.00 97.88 110 PHE A O 1
ATOM 838 N N . PRO A 1 111 ? 2.922 6.710 -9.275 1.00 97.38 111 PRO A N 1
ATOM 839 C CA . PRO A 1 111 ? 3.979 7.415 -9.994 1.00 97.38 111 PRO A CA 1
ATOM 840 C C . PRO A 1 111 ? 4.937 8.157 -9.052 1.00 97.38 111 PRO A C 1
ATOM 842 O O . PRO A 1 111 ? 4.534 8.682 -8.012 1.00 97.38 111 PRO A O 1
ATOM 845 N N . GLY A 1 112 ? 6.224 8.172 -9.404 1.00 97.00 112 GLY A N 1
ATOM 846 C CA . GLY A 1 112 ? 7.284 8.738 -8.561 1.00 97.00 112 GLY A CA 1
ATOM 847 C C . GLY A 1 112 ? 7.749 7.835 -7.411 1.00 97.00 112 GLY A C 1
ATOM 848 O O . GLY A 1 112 ? 8.608 8.256 -6.636 1.00 97.00 112 GLY A O 1
ATOM 849 N N . HIS A 1 113 ? 7.230 6.605 -7.311 1.00 97.56 113 HIS A N 1
ATOM 850 C CA . HIS A 1 113 ? 7.633 5.624 -6.303 1.00 97.56 113 HIS A CA 1
ATOM 851 C C . HIS A 1 113 ? 8.038 4.295 -6.940 1.00 97.56 113 HIS A C 1
ATOM 853 O O . HIS A 1 113 ? 7.371 3.799 -7.854 1.00 97.56 113 HIS A O 1
ATOM 859 N N . ALA A 1 114 ? 9.097 3.698 -6.399 1.00 97.25 114 ALA A N 1
ATOM 860 C CA . ALA A 1 114 ? 9.428 2.299 -6.603 1.00 97.25 114 ALA A CA 1
ATOM 861 C C . ALA A 1 114 ? 8.750 1.433 -5.537 1.00 97.25 114 ALA A C 1
ATOM 863 O O . ALA A 1 114 ? 8.311 1.932 -4.500 1.00 97.25 114 ALA A O 1
ATOM 864 N N . TRP A 1 115 ? 8.689 0.126 -5.769 1.00 97.00 115 TRP A N 1
ATOM 865 C CA . TRP A 1 115 ? 8.020 -0.807 -4.880 1.00 97.00 115 TRP A CA 1
ATOM 866 C C . TRP A 1 115 ? 8.792 -2.105 -4.665 1.00 97.00 115 TRP A C 1
ATOM 868 O O . TRP A 1 115 ? 9.661 -2.491 -5.448 1.00 97.00 115 TRP A O 1
ATOM 878 N N . LYS A 1 116 ? 8.454 -2.793 -3.574 1.00 96.12 116 LYS A N 1
ATOM 879 C CA . LYS A 1 116 ? 8.834 -4.185 -3.303 1.00 96.12 116 LYS A CA 1
ATOM 880 C C . LYS A 1 116 ? 7.614 -4.936 -2.796 1.00 96.12 116 LYS A C 1
ATOM 882 O O . LYS A 1 116 ? 6.798 -4.367 -2.071 1.00 96.12 116 LYS A O 1
ATOM 887 N N . ALA A 1 117 ? 7.505 -6.222 -3.131 1.00 96.12 117 ALA A N 1
ATOM 888 C CA . ALA A 1 117 ? 6.585 -7.103 -2.417 1.00 96.12 117 ALA A CA 1
ATOM 889 C C . ALA A 1 117 ? 6.914 -7.055 -0.919 1.00 96.12 117 ALA A C 1
ATOM 891 O O . ALA A 1 117 ? 8.087 -6.999 -0.547 1.00 96.12 117 ALA A O 1
ATOM 892 N N . CYS A 1 118 ? 5.887 -7.035 -0.074 1.00 95.88 118 CYS A N 1
ATOM 893 C CA . CYS A 1 118 ? 6.045 -6.946 1.367 1.00 95.88 118 CYS A CA 1
ATOM 894 C C . CYS A 1 118 ? 5.492 -8.179 2.072 1.00 95.88 118 CYS A C 1
ATOM 896 O O . CYS A 1 118 ? 4.372 -8.629 1.809 1.00 95.88 118 CYS A O 1
ATOM 898 N N . THR A 1 119 ? 6.271 -8.697 3.015 1.00 97.31 119 THR A N 1
ATOM 899 C CA . THR A 1 119 ? 5.938 -9.880 3.813 1.00 97.31 119 THR A CA 1
ATOM 900 C C . THR A 1 119 ? 5.766 -9.523 5.281 1.00 97.31 119 THR A C 1
ATOM 902 O O . THR A 1 119 ? 6.382 -8.587 5.789 1.00 97.31 119 THR A O 1
ATOM 905 N N . CYS A 1 120 ? 4.902 -10.257 5.977 1.00 97.81 120 CYS A N 1
ATOM 906 C CA . CYS A 1 120 ? 4.741 -10.116 7.416 1.00 97.81 120 CYS A CA 1
ATOM 907 C C . CYS A 1 120 ? 6.061 -10.459 8.117 1.00 97.81 120 CYS A C 1
ATOM 909 O O . CYS A 1 120 ? 6.580 -11.559 7.936 1.00 97.81 120 CYS A O 1
ATOM 911 N N . SER A 1 121 ? 6.558 -9.564 8.971 1.00 96.25 121 SER A N 1
ATOM 912 C CA . SER A 1 121 ? 7.795 -9.760 9.743 1.00 96.25 121 SER A CA 1
ATOM 913 C C . SER A 1 121 ? 7.755 -10.946 10.709 1.00 96.25 121 SER A C 1
ATOM 915 O O . SER A 1 121 ? 8.806 -11.398 11.150 1.00 96.25 121 SER A O 1
ATOM 917 N N . ARG A 1 122 ? 6.565 -11.476 11.025 1.00 97.38 122 ARG A N 1
ATOM 918 C CA . ARG A 1 122 ? 6.405 -12.628 11.924 1.00 97.38 122 ARG A CA 1
ATOM 919 C C . ARG A 1 122 ? 6.280 -13.973 11.209 1.00 97.38 122 ARG A C 1
ATOM 921 O O . ARG A 1 122 ? 6.809 -14.959 11.701 1.00 97.38 122 ARG A O 1
ATOM 928 N N . CYS A 1 123 ? 5.523 -14.051 10.114 1.00 97.81 123 CYS A N 1
ATOM 929 C CA . CYS A 1 123 ? 5.206 -15.331 9.456 1.00 97.81 123 CYS A CA 1
ATOM 930 C C . CYS A 1 123 ? 5.633 -15.406 7.987 1.00 97.81 123 CYS A C 1
ATOM 932 O O . CYS A 1 123 ? 5.302 -16.373 7.307 1.00 97.81 123 CYS A O 1
ATOM 934 N N . SER A 1 124 ? 6.297 -14.368 7.476 1.00 96.19 124 SER A N 1
ATOM 935 C CA . SER A 1 124 ? 6.821 -14.279 6.107 1.00 96.19 124 SER A CA 1
ATOM 936 C C . SER A 1 124 ? 5.778 -14.412 4.990 1.00 96.19 124 SER A C 1
ATOM 938 O O . SER A 1 124 ? 6.130 -14.457 3.813 1.00 96.19 124 SER A O 1
ATOM 940 N N . ARG A 1 125 ? 4.476 -14.418 5.308 1.00 97.00 125 ARG A N 1
ATOM 941 C CA . ARG A 1 125 ? 3.415 -14.399 4.297 1.00 97.00 125 ARG A CA 1
ATOM 942 C C . ARG A 1 125 ? 3.370 -13.031 3.621 1.00 97.00 125 ARG A C 1
ATOM 944 O O . ARG A 1 125 ? 3.423 -12.014 4.311 1.00 97.00 125 ARG A O 1
ATOM 951 N N . GLN A 1 126 ? 3.243 -12.997 2.294 1.00 96.19 126 GLN A N 1
ATOM 952 C CA . GLN A 1 126 ? 3.030 -11.745 1.567 1.00 96.19 126 GLN A CA 1
ATOM 953 C C . GLN A 1 126 ? 1.715 -11.100 2.018 1.00 96.19 126 GLN A C 1
ATOM 955 O O . GLN A 1 126 ? 0.675 -11.759 2.047 1.00 96.19 126 GLN A O 1
ATOM 960 N N . ILE A 1 127 ? 1.784 -9.825 2.389 1.00 96.94 127 ILE A N 1
ATOM 961 C CA . ILE A 1 127 ? 0.651 -9.042 2.904 1.00 96.94 127 ILE A CA 1
ATOM 962 C C . ILE A 1 127 ? 0.430 -7.735 2.139 1.00 96.94 127 ILE A C 1
ATOM 964 O O . ILE A 1 127 ? -0.527 -7.027 2.427 1.00 96.94 127 ILE A O 1
ATOM 968 N N . GLY A 1 128 ? 1.288 -7.414 1.169 1.00 96.75 128 GLY A N 1
ATOM 969 C CA . GLY A 1 128 ? 1.122 -6.235 0.325 1.00 96.75 128 GLY A CA 1
ATOM 970 C C . GLY A 1 128 ? 2.419 -5.834 -0.360 1.00 96.75 128 GLY A C 1
ATOM 971 O O . GLY A 1 128 ? 3.198 -6.695 -0.778 1.00 96.75 128 GLY A O 1
ATOM 972 N N . TRP A 1 129 ? 2.643 -4.522 -0.436 1.00 97.38 129 TRP A N 1
ATOM 973 C CA . TRP A 1 129 ? 3.804 -3.888 -1.055 1.00 97.38 129 TRP A CA 1
ATOM 974 C C . TRP A 1 129 ? 4.252 -2.687 -0.227 1.00 97.38 129 TRP A C 1
ATOM 976 O O . TRP A 1 129 ? 3.426 -2.007 0.377 1.00 97.38 129 TRP A O 1
ATOM 986 N N . VAL A 1 130 ? 5.556 -2.425 -0.219 1.00 96.69 130 VAL A N 1
ATOM 987 C CA . VAL A 1 130 ? 6.121 -1.165 0.283 1.00 96.69 130 VAL A CA 1
ATOM 988 C C . VAL A 1 130 ? 6.476 -0.286 -0.897 1.00 96.69 130 VAL A C 1
ATOM 990 O O . VAL A 1 130 ? 7.007 -0.790 -1.886 1.00 96.69 130 VAL A O 1
ATOM 993 N N . PHE A 1 131 ? 6.192 1.007 -0.774 1.00 96.69 131 PHE A N 1
ATOM 994 C CA . PHE A 1 131 ? 6.509 2.020 -1.773 1.00 96.69 131 PHE A CA 1
ATOM 995 C C . PHE A 1 131 ? 7.514 3.012 -1.193 1.00 96.69 131 PHE A C 1
ATOM 997 O O . PHE A 1 131 ? 7.367 3.452 -0.055 1.00 96.69 131 PHE A O 1
ATOM 1004 N N . GLU A 1 132 ? 8.520 3.365 -1.982 1.00 95.19 132 GLU A N 1
ATOM 1005 C CA . GLU A 1 132 ? 9.580 4.304 -1.618 1.00 95.19 132 GLU A CA 1
ATOM 1006 C C . GLU A 1 132 ? 9.740 5.320 -2.757 1.00 95.19 132 GLU A C 1
ATOM 1008 O O . GLU A 1 132 ? 9.743 4.914 -3.924 1.00 95.19 132 GLU A O 1
ATOM 1013 N N . PRO A 1 133 ? 9.858 6.627 -2.467 1.00 96.31 133 PRO A N 1
ATOM 1014 C CA . PRO A 1 133 ? 10.170 7.621 -3.487 1.00 96.31 133 PRO A CA 1
ATOM 1015 C C . PRO A 1 133 ? 11.415 7.233 -4.296 1.00 96.31 133 PRO A C 1
ATOM 1017 O O . PRO A 1 133 ? 12.395 6.737 -3.741 1.00 96.31 133 PRO A O 1
ATOM 1020 N N . LEU A 1 134 ? 11.407 7.485 -5.609 1.00 96.00 134 LEU A N 1
ATOM 1021 C CA . LEU A 1 134 ? 12.518 7.081 -6.491 1.00 96.00 134 LEU A CA 1
ATOM 1022 C C . LEU A 1 134 ? 13.883 7.603 -6.004 1.00 96.00 134 LEU A C 1
ATOM 1024 O O . LEU A 1 134 ? 14.857 6.857 -5.977 1.00 96.00 134 LEU A O 1
ATOM 1028 N N . GLN A 1 135 ? 13.916 8.846 -5.513 1.00 93.06 135 GLN A N 1
ATOM 1029 C CA . GLN A 1 135 ? 15.126 9.514 -5.013 1.00 93.06 135 GLN A CA 1
ATOM 1030 C C . GLN A 1 135 ? 15.818 8.733 -3.883 1.00 93.06 135 GLN A C 1
ATOM 1032 O O . GLN A 1 135 ? 17.044 8.652 -3.832 1.00 93.06 135 GLN A O 1
ATOM 1037 N N . THR A 1 136 ? 15.044 8.153 -2.965 1.00 91.38 136 THR A N 1
ATOM 1038 C CA . THR A 1 136 ? 15.565 7.416 -1.806 1.00 91.38 136 THR A CA 1
ATOM 1039 C C . THR A 1 136 ? 15.728 5.923 -2.089 1.00 91.38 136 THR A C 1
ATOM 1041 O O . THR A 1 136 ? 16.587 5.274 -1.488 1.00 91.38 136 THR A O 1
ATOM 1044 N N . ALA A 1 137 ? 14.959 5.373 -3.031 1.00 88.94 137 ALA A N 1
ATOM 1045 C CA . ALA A 1 137 ? 15.111 4.003 -3.510 1.00 88.94 137 ALA A CA 1
ATOM 1046 C C . ALA A 1 137 ? 16.452 3.784 -4.240 1.00 88.94 137 ALA A C 1
ATOM 1048 O O . ALA A 1 137 ? 17.133 2.781 -4.003 1.00 88.94 137 ALA A O 1
ATOM 1049 N N . GLU A 1 138 ? 16.862 4.736 -5.081 1.00 79.81 138 GLU A N 1
ATOM 1050 C CA . GLU A 1 138 ? 18.132 4.694 -5.820 1.00 79.81 138 GLU A CA 1
ATOM 1051 C C . GLU A 1 138 ? 19.340 4.830 -4.887 1.00 79.81 138 GLU A C 1
ATOM 1053 O O . GLU A 1 138 ? 20.255 4.008 -4.938 1.00 79.81 138 GLU A O 1
ATOM 1058 N N . ALA A 1 139 ? 19.305 5.792 -3.958 1.00 72.62 139 ALA A N 1
ATOM 1059 C CA . ALA A 1 139 ? 20.379 6.006 -2.985 1.00 72.62 139 ALA A CA 1
ATOM 1060 C C . ALA A 1 139 ? 20.658 4.762 -2.120 1.00 72.62 139 ALA A C 1
ATOM 1062 O O . ALA A 1 139 ? 21.805 4.469 -1.797 1.00 72.62 139 ALA A O 1
ATOM 1063 N N . ARG A 1 140 ? 19.616 3.991 -1.781 1.00 62.41 140 ARG A N 1
ATOM 1064 C CA . ARG A 1 140 ? 19.724 2.744 -1.002 1.00 62.41 140 ARG A CA 1
ATOM 1065 C C . ARG A 1 140 ? 20.155 1.523 -1.816 1.00 62.41 140 ARG A C 1
ATOM 1067 O O . ARG A 1 140 ? 20.377 0.472 -1.228 1.00 62.41 140 ARG A O 1
ATOM 1074 N N . SER A 1 141 ? 20.236 1.638 -3.14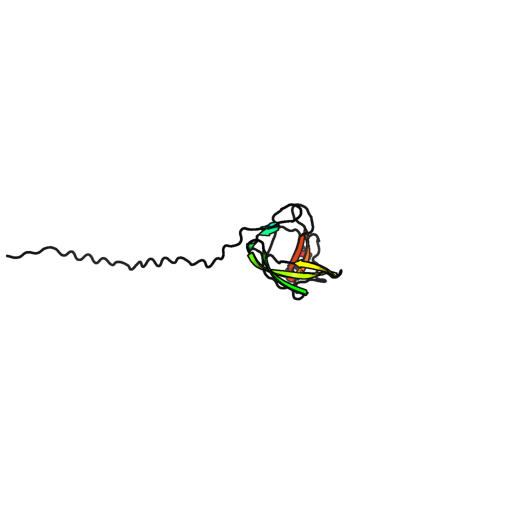0 1.00 58.03 141 SER A N 1
ATOM 1075 C CA . SER A 1 141 ? 20.689 0.558 -4.030 1.00 58.03 141 SER A CA 1
ATOM 1076 C C . SER A 1 141 ? 22.196 0.634 -4.326 1.00 58.03 141 SER A C 1
ATOM 1078 O O . SER A 1 141 ? 22.740 -0.273 -4.947 1.00 58.03 141 SER A O 1
ATOM 1080 N N . LEU A 1 142 ? 22.856 1.714 -3.891 1.00 54.75 142 LEU A N 1
ATOM 1081 C CA . LEU A 1 142 ? 24.284 1.993 -4.082 1.00 54.75 142 LEU A CA 1
ATOM 1082 C C . LEU A 1 142 ? 25.128 1.754 -2.812 1.00 54.75 142 LEU A C 1
ATOM 1084 O O . LEU A 1 142 ? 26.321 2.057 -2.816 1.00 54.75 142 LEU A O 1
ATOM 1088 N N . CYS A 1 143 ? 24.519 1.234 -1.742 1.00 43.97 143 CYS A N 1
ATOM 1089 C CA . CYS A 1 143 ? 25.183 0.872 -0.486 1.00 43.97 143 CYS A CA 1
ATOM 1090 C C . CYS A 1 143 ? 25.205 -0.642 -0.279 1.00 43.97 143 CYS A C 1
ATOM 1092 O O . CYS A 1 143 ? 24.168 -1.290 -0.552 1.00 43.97 143 CYS A O 1
#

Sequence (143 aa):
MCRLNFSSFVLILVALLSERRSSAERTGLPESTDFLLCRHCGFNVAAGSTVSNVRSPAALSSLNQTLFGVEGVLVQTLRNPLGIEFEVVTARGGTCIGSAQTWQTEHTWFPGHAWKACTCSRCSRQIGWVFEPLQTAEARSLC

Secondary structure (DSSP, 8-state):
-----------------------------PPP--EEE-TTT--EEEEGGGEE----TT-SEEEEEEETTEEEEEEEEEE-TTS-EEEE-EESS-S-EE--SS-B-TT-SSTTEEEEEEE-TTT--EEEEEEEEHHHHHHTT--

Radius of gyration: 28.31 Å; Cα contacts (8 Å, |Δi|>4): 229; chains: 1; bounding box: 48×79×84 Å